Protein AF-A0A1G5STI5-F1 (afdb_monomer)

Solvent-accessible surface area (backbone atoms only — not comparable to full-atom values): 3975 Å² total; per-residue (Å²): 135,86,79,82,79,70,98,62,81,80,86,56,66,67,62,49,53,53,48,53,54,50,53,53,50,29,56,76,69,63,66,68,80,58,67,69,60,53,50,64,54,58,73,22,60,98,46,99,71,49,71,79,79,65,74,76,78,78,112

pLDDT: mean 92.86, std 8.27, range [52.59, 98.12]

Structure (mmCIF, N/CA/C/O backbone):
data_AF-A0A1G5STI5-F1
#
_entry.id   AF-A0A1G5STI5-F1
#
loop_
_atom_site.group_PDB
_atom_site.id
_atom_site.type_symbol
_atom_site.label_atom_id
_atom_site.label_alt_id
_atom_site.label_comp_id
_atom_site.label_asym_id
_atom_site.label_entity_id
_atom_site.label_seq_id
_atom_site.pdbx_PDB_ins_code
_atom_site.Cartn_x
_atom_site.Cartn_y
_atom_site.Cartn_z
_atom_site.occupancy
_atom_site.B_iso_or_equiv
_atom_site.auth_seq_id
_atom_site.auth_comp_id
_atom_site.auth_asym_id
_atom_site.auth_atom_id
_atom_site.pdbx_PDB_model_num
ATOM 1 N N . MET A 1 1 ? 28.321 29.062 2.252 1.00 52.59 1 MET A N 1
ATOM 2 C CA . MET A 1 1 ? 26.881 28.733 2.195 1.00 52.59 1 MET A CA 1
ATOM 3 C C . MET A 1 1 ? 26.692 27.404 2.895 1.00 52.59 1 MET A C 1
ATOM 5 O O . MET A 1 1 ? 27.351 26.454 2.496 1.00 52.59 1 MET A O 1
ATOM 9 N N . ASN A 1 2 ? 25.876 27.349 3.947 1.00 66.69 2 ASN A N 1
ATOM 10 C CA . ASN A 1 2 ? 25.482 26.080 4.557 1.00 66.69 2 ASN A CA 1
ATOM 11 C C . ASN A 1 2 ? 24.220 25.621 3.821 1.00 66.69 2 ASN A C 1
ATOM 13 O O . ASN A 1 2 ? 23.233 26.351 3.816 1.00 66.69 2 ASN A O 1
ATOM 17 N N . VAL A 1 3 ? 24.282 24.494 3.115 1.00 79.12 3 VAL A N 1
ATOM 18 C CA . VAL A 1 3 ? 23.129 23.969 2.373 1.00 79.12 3 VAL A CA 1
ATOM 19 C C . VAL A 1 3 ? 22.213 23.289 3.387 1.00 79.12 3 VAL A C 1
ATOM 21 O O . VAL A 1 3 ? 22.644 22.345 4.050 1.00 79.12 3 VAL A O 1
ATOM 24 N N . GLU A 1 4 ? 20.983 23.779 3.550 1.00 79.56 4 GLU A N 1
ATOM 25 C CA . GLU A 1 4 ? 19.997 23.111 4.405 1.00 79.56 4 GLU A CA 1
ATOM 26 C C . GLU A 1 4 ? 19.738 21.687 3.901 1.00 79.56 4 GLU A C 1
ATOM 28 O O . GLU A 1 4 ? 19.622 21.436 2.698 1.00 79.56 4 GLU A O 1
ATOM 33 N N . ARG A 1 5 ? 19.678 20.735 4.837 1.00 82.69 5 ARG A N 1
ATOM 34 C CA . ARG A 1 5 ? 19.398 19.337 4.515 1.00 82.69 5 ARG A CA 1
ATOM 35 C C . ARG A 1 5 ? 17.909 19.206 4.181 1.00 82.69 5 ARG A C 1
ATOM 37 O O . ARG A 1 5 ? 17.092 19.691 4.964 1.00 82.69 5 ARG A O 1
ATOM 44 N N . PRO A 1 6 ? 17.537 18.555 3.069 1.00 83.38 6 PRO A N 1
ATOM 45 C CA . PRO A 1 6 ? 16.131 18.323 2.775 1.00 83.38 6 PRO A CA 1
ATOM 46 C C . PRO A 1 6 ? 15.505 17.437 3.861 1.00 83.38 6 PRO A C 1
ATOM 48 O O . PRO A 1 6 ? 16.138 16.501 4.347 1.00 83.38 6 PRO A O 1
ATOM 51 N N . ILE A 1 7 ? 14.254 17.736 4.224 1.00 87.31 7 ILE A N 1
ATOM 52 C CA . ILE A 1 7 ? 13.461 16.949 5.187 1.00 87.31 7 ILE A CA 1
ATOM 53 C C . ILE A 1 7 ? 13.042 15.575 4.635 1.00 87.31 7 ILE A C 1
ATOM 55 O O . ILE A 1 7 ? 12.606 14.719 5.398 1.00 87.31 7 ILE A O 1
ATOM 59 N N . TYR A 1 8 ? 13.199 15.365 3.324 1.00 86.50 8 TYR A N 1
ATOM 60 C CA . TYR A 1 8 ? 12.933 14.107 2.632 1.00 86.50 8 TYR A CA 1
ATOM 61 C C . TYR A 1 8 ? 14.168 13.639 1.867 1.00 86.50 8 TYR A C 1
ATOM 63 O O . TYR A 1 8 ? 14.958 14.442 1.358 1.00 86.50 8 TYR A O 1
ATOM 71 N N . GLU A 1 9 ? 14.304 12.324 1.752 1.00 85.88 9 GLU A N 1
ATOM 72 C CA . GLU A 1 9 ? 15.272 11.706 0.855 1.00 85.88 9 GLU A CA 1
ATOM 73 C C . GLU A 1 9 ? 14.875 11.960 -0.603 1.00 85.88 9 GLU A C 1
ATOM 75 O O . GLU A 1 9 ? 13.703 12.165 -0.930 1.00 85.88 9 GLU A O 1
ATOM 80 N N . ARG A 1 10 ? 15.865 11.981 -1.501 1.00 86.94 10 ARG A N 1
ATOM 81 C CA . ARG A 1 10 ? 15.559 12.057 -2.930 1.00 86.94 10 ARG A CA 1
ATOM 82 C C . ARG A 1 10 ? 14.908 10.741 -3.366 1.00 86.94 10 ARG A C 1
ATOM 84 O O . ARG A 1 10 ? 15.408 9.692 -2.960 1.00 86.94 10 ARG A O 1
ATOM 91 N N . PRO A 1 11 ? 13.872 10.786 -4.220 1.00 85.25 11 PRO A N 1
ATOM 92 C CA . PRO A 1 11 ? 13.297 9.584 -4.804 1.00 85.25 11 PRO A CA 1
ATOM 93 C C . PRO A 1 11 ? 14.376 8.723 -5.460 1.00 85.25 11 PRO A C 1
ATOM 95 O O . PRO A 1 11 ? 15.220 9.228 -6.207 1.00 85.25 11 PRO A O 1
ATOM 98 N N . ASN A 1 12 ? 14.349 7.426 -5.172 1.00 93.00 12 ASN A N 1
ATOM 99 C CA . ASN A 1 12 ? 15.173 6.447 -5.864 1.00 93.00 12 ASN A CA 1
ATOM 100 C C . ASN A 1 12 ? 14.338 5.841 -6.994 1.00 93.00 12 ASN A C 1
ATOM 102 O O . ASN A 1 12 ? 13.593 4.885 -6.783 1.00 93.00 12 ASN A O 1
ATOM 106 N N . THR A 1 13 ? 14.478 6.412 -8.188 1.00 94.19 13 THR A N 1
ATOM 107 C CA . THR A 1 13 ? 13.696 6.043 -9.376 1.00 94.19 13 THR A CA 1
ATOM 108 C C . THR A 1 13 ? 13.800 4.562 -9.725 1.00 94.19 13 THR A C 1
ATOM 110 O O . THR A 1 13 ? 12.817 3.960 -10.152 1.00 94.19 13 THR A O 1
ATOM 113 N N . ASP A 1 14 ? 14.965 3.951 -9.511 1.00 95.88 14 ASP A N 1
ATOM 114 C CA . ASP A 1 14 ? 15.182 2.536 -9.821 1.00 95.88 14 ASP A CA 1
ATOM 115 C C . ASP A 1 14 ? 14.451 1.637 -8.817 1.00 95.88 14 ASP A C 1
ATOM 117 O O . ASP A 1 14 ? 13.849 0.627 -9.189 1.00 95.88 14 ASP A O 1
ATOM 121 N N . ALA A 1 15 ? 14.454 2.026 -7.538 1.00 94.88 15 ALA A N 1
ATOM 122 C CA . ALA A 1 15 ? 13.707 1.325 -6.499 1.00 94.88 15 ALA A CA 1
ATOM 123 C C . ALA A 1 15 ? 12.187 1.438 -6.709 1.00 94.88 15 ALA A C 1
ATOM 125 O O . ALA A 1 15 ? 11.474 0.448 -6.525 1.00 94.88 15 ALA A O 1
ATOM 126 N N . GLU A 1 16 ? 11.701 2.607 -7.134 1.00 95.25 16 GLU A N 1
ATOM 127 C CA . GLU A 1 16 ? 10.292 2.832 -7.482 1.00 95.25 16 GLU A CA 1
ATOM 128 C C . GLU A 1 16 ? 9.876 1.984 -8.691 1.00 95.25 16 GLU A C 1
ATOM 130 O O . GLU A 1 16 ? 8.907 1.230 -8.611 1.00 95.25 16 GLU A O 1
ATOM 135 N N . ALA A 1 17 ? 10.658 1.997 -9.775 1.00 97.38 17 ALA A N 1
ATOM 136 C CA . ALA A 1 17 ? 10.382 1.183 -10.958 1.00 97.38 17 ALA A CA 1
ATOM 137 C C . ALA A 1 17 ? 10.361 -0.326 -10.642 1.00 97.38 17 ALA A C 1
ATOM 139 O O . ALA A 1 17 ? 9.513 -1.067 -11.150 1.00 97.38 17 ALA A O 1
ATOM 140 N N . ALA A 1 18 ? 11.260 -0.793 -9.768 1.00 97.31 18 ALA A N 1
ATOM 141 C CA . ALA A 1 18 ? 11.265 -2.175 -9.296 1.00 97.31 18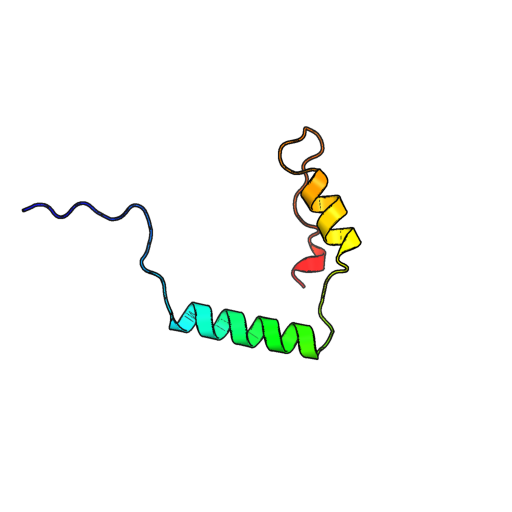 ALA A CA 1
ATOM 142 C C . ALA A 1 18 ? 10.046 -2.502 -8.411 1.00 97.31 18 ALA A C 1
ATOM 144 O O . ALA A 1 18 ? 9.524 -3.618 -8.463 1.00 97.31 18 ALA A O 1
ATOM 145 N N . ALA A 1 19 ? 9.574 -1.560 -7.586 1.00 96.19 19 ALA A N 1
ATOM 146 C CA . ALA A 1 19 ? 8.345 -1.719 -6.806 1.00 96.19 19 ALA A CA 1
ATOM 147 C C . ALA A 1 19 ? 7.115 -1.847 -7.714 1.00 96.19 19 ALA A C 1
ATOM 149 O O . ALA A 1 19 ? 6.351 -2.801 -7.574 1.00 96.19 19 ALA A O 1
ATOM 150 N N . ASP A 1 20 ? 6.996 -0.977 -8.710 1.00 97.75 20 ASP A N 1
ATOM 151 C CA . ASP A 1 20 ? 5.922 -1.013 -9.699 1.00 97.75 20 ASP A CA 1
ATOM 152 C C . ASP A 1 20 ? 5.883 -2.324 -10.494 1.00 97.75 20 ASP A C 1
ATOM 154 O O . ASP A 1 20 ? 4.815 -2.893 -10.737 1.00 97.75 20 ASP A O 1
ATOM 158 N N . ALA A 1 21 ? 7.050 -2.815 -10.926 1.00 98.12 21 ALA A N 1
ATOM 159 C CA . ALA A 1 21 ? 7.149 -4.070 -11.663 1.00 98.12 21 ALA A CA 1
ATOM 160 C C . ALA A 1 21 ? 6.671 -5.264 -10.819 1.00 98.12 21 ALA A C 1
ATOM 162 O O . ALA A 1 21 ? 5.942 -6.119 -11.328 1.00 98.12 21 ALA A O 1
ATOM 163 N N . ARG A 1 22 ? 7.026 -5.294 -9.526 1.00 96.69 22 ARG A N 1
ATOM 164 C CA . ARG A 1 22 ? 6.541 -6.306 -8.572 1.00 96.69 22 ARG A CA 1
ATOM 165 C C . ARG A 1 22 ? 5.025 -6.228 -8.403 1.00 96.69 22 ARG A C 1
ATOM 167 O O . ARG A 1 22 ? 4.355 -7.235 -8.607 1.00 96.69 22 ARG A O 1
ATOM 174 N N . ALA A 1 23 ? 4.483 -5.032 -8.172 1.00 95.81 23 ALA A N 1
ATOM 175 C CA . ALA A 1 23 ? 3.042 -4.832 -8.016 1.00 95.81 23 ALA A CA 1
ATOM 176 C C . ALA A 1 23 ? 2.249 -5.296 -9.251 1.00 95.81 23 ALA A C 1
ATOM 178 O O . ALA A 1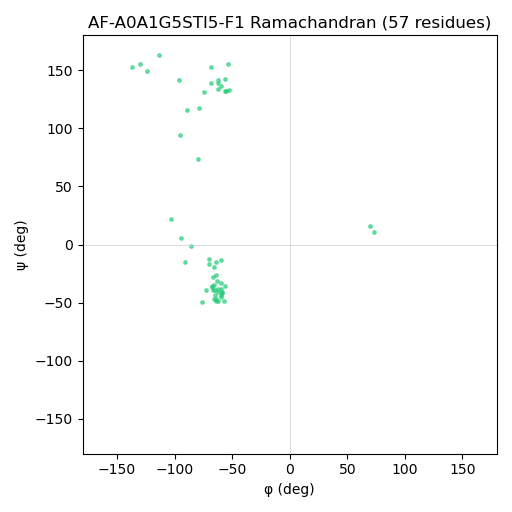 23 ? 1.229 -5.975 -9.130 1.00 95.81 23 ALA A O 1
ATOM 179 N N . ARG A 1 24 ? 2.737 -5.002 -10.464 1.00 98.12 24 ARG A N 1
ATOM 180 C CA . ARG A 1 24 ? 2.120 -5.501 -11.705 1.00 98.12 24 ARG A CA 1
ATOM 181 C C . ARG A 1 24 ? 2.151 -7.030 -11.805 1.00 98.12 24 ARG A C 1
ATOM 183 O O . ARG A 1 24 ? 1.175 -7.620 -12.267 1.00 98.12 24 ARG A O 1
ATOM 190 N N . ALA A 1 25 ? 3.236 -7.670 -11.370 1.00 97.88 25 ALA A N 1
ATOM 191 C CA . ALA A 1 25 ? 3.331 -9.128 -11.337 1.00 97.88 25 ALA A CA 1
ATOM 192 C C . ALA A 1 25 ? 2.372 -9.755 -10.307 1.00 97.88 25 ALA A C 1
ATOM 194 O O . ALA A 1 25 ? 1.793 -10.805 -10.584 1.00 97.88 25 ALA A O 1
ATOM 195 N N . ASP A 1 26 ? 2.165 -9.112 -9.156 1.00 96.06 26 ASP A N 1
ATOM 196 C CA . ASP A 1 26 ? 1.200 -9.550 -8.140 1.00 96.06 26 ASP A CA 1
ATOM 197 C C . ASP A 1 26 ? -0.241 -9.468 -8.651 1.00 96.06 26 ASP A C 1
ATOM 199 O O . ASP A 1 26 ? -0.987 -10.441 -8.531 1.00 96.06 26 ASP A O 1
ATOM 203 N N . ILE A 1 27 ? -0.596 -8.371 -9.331 1.00 96.25 27 ILE A N 1
ATOM 204 C CA . ILE A 1 27 ? -1.895 -8.219 -10.007 1.00 96.25 27 ILE A CA 1
ATOM 205 C C . ILE A 1 27 ? -2.105 -9.342 -11.028 1.00 96.25 27 ILE A C 1
ATOM 207 O O . ILE A 1 27 ? -3.146 -9.997 -11.019 1.00 96.25 27 ILE A O 1
ATOM 211 N N . ALA A 1 28 ? -1.114 -9.602 -11.888 1.00 97.62 28 ALA A N 1
ATOM 212 C CA . ALA A 1 28 ? -1.205 -10.653 -12.902 1.00 97.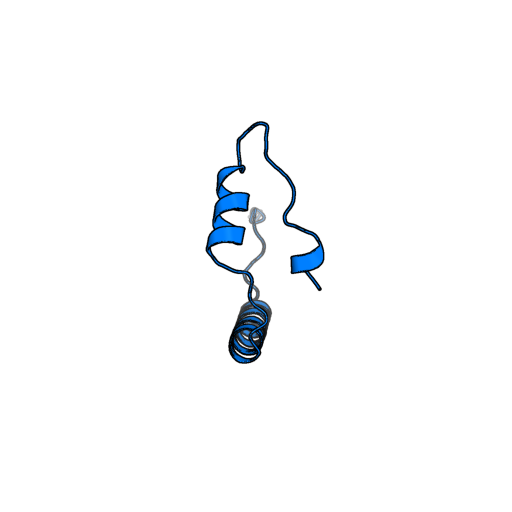62 28 ALA A CA 1
ATOM 213 C C . ALA A 1 28 ? -1.333 -12.062 -12.291 1.00 97.62 28 ALA A C 1
ATOM 215 O O . ALA A 1 28 ? -1.977 -12.932 -12.874 1.00 97.62 28 ALA A O 1
ATOM 216 N N . ALA A 1 29 ? -0.741 -12.284 -11.116 1.00 97.00 29 ALA A N 1
ATOM 217 C CA . ALA A 1 29 ? -0.828 -13.537 -10.374 1.00 97.00 29 ALA A CA 1
ATOM 218 C C . ALA A 1 29 ? -2.069 -13.640 -9.466 1.00 97.00 29 ALA A C 1
ATOM 220 O O . ALA A 1 29 ? -2.230 -14.654 -8.787 1.00 97.00 29 ALA A O 1
ATOM 221 N N . GLY A 1 30 ? -2.921 -12.609 -9.413 1.00 95.88 30 GLY A N 1
ATOM 222 C CA . GLY A 1 30 ? -4.091 -12.564 -8.534 1.00 95.88 30 GLY A CA 1
ATOM 223 C C . GLY A 1 30 ? -3.759 -12.433 -7.043 1.00 95.88 30 GLY A C 1
ATOM 224 O O . GLY A 1 30 ? -4.625 -12.681 -6.208 1.00 95.88 30 GLY A O 1
ATOM 225 N N . ARG A 1 31 ? -2.527 -12.043 -6.688 1.00 95.00 31 ARG A N 1
ATOM 226 C CA . ARG A 1 31 ? -2.127 -11.724 -5.308 1.00 95.00 31 ARG A CA 1
ATOM 227 C C . ARG A 1 31 ? -2.601 -10.314 -4.960 1.00 95.00 31 ARG A C 1
ATOM 229 O O . ARG A 1 31 ? -1.821 -9.368 -4.942 1.00 95.00 31 ARG A O 1
ATOM 236 N N . VAL A 1 32 ? -3.907 -10.174 -4.757 1.00 95.25 32 VAL A N 1
ATOM 237 C CA . VAL A 1 32 ? -4.573 -8.902 -4.456 1.00 95.25 32 VAL A CA 1
ATOM 238 C C . VAL A 1 32 ? -5.486 -9.051 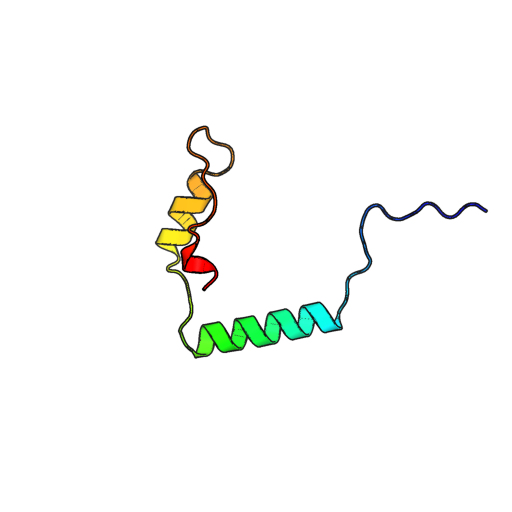-3.243 1.00 95.25 32 VAL A C 1
ATOM 240 O O . VAL A 1 32 ? -5.963 -10.146 -2.950 1.00 95.25 32 VAL A O 1
ATOM 243 N N . ILE A 1 33 ? -5.738 -7.938 -2.558 1.00 95.81 33 ILE A N 1
ATOM 244 C CA . ILE A 1 33 ? -6.739 -7.847 -1.492 1.00 95.81 33 ILE A CA 1
ATOM 245 C C . ILE A 1 33 ? -8.030 -7.289 -2.089 1.00 95.81 33 ILE A C 1
ATOM 247 O O . ILE A 1 33 ? -7.983 -6.400 -2.946 1.00 95.81 33 ILE A O 1
ATOM 251 N N . ASP A 1 34 ? -9.179 -7.805 -1.653 1.00 96.19 34 ASP A N 1
ATOM 252 C CA . ASP A 1 34 ? -10.471 -7.318 -2.127 1.00 96.19 34 ASP A CA 1
ATOM 253 C C . ASP A 1 34 ? -10.679 -5.842 -1.754 1.00 96.19 34 ASP A C 1
ATOM 255 O O . ASP A 1 34 ? -10.359 -5.392 -0.650 1.00 96.19 34 ASP A O 1
ATOM 259 N N . HIS A 1 35 ? -11.243 -5.071 -2.683 1.00 96.50 35 HIS A N 1
ATOM 260 C CA . HIS A 1 35 ? -11.456 -3.642 -2.488 1.00 96.50 35 HIS A CA 1
ATOM 261 C C . HIS A 1 35 ? -12.339 -3.338 -1.269 1.00 96.50 35 HIS A C 1
ATOM 263 O O . HIS A 1 35 ? -12.045 -2.401 -0.526 1.00 96.50 35 HIS A O 1
ATOM 269 N N . ALA A 1 36 ? -13.402 -4.114 -1.036 1.00 97.88 36 ALA A N 1
ATOM 270 C CA . ALA A 1 36 ? -14.297 -3.892 0.095 1.00 97.88 36 ALA A CA 1
ATOM 271 C C . ALA A 1 36 ? -13.582 -4.135 1.431 1.00 97.88 36 ALA A C 1
ATOM 273 O O . ALA A 1 36 ? -13.826 -3.412 2.400 1.00 97.88 36 ALA A O 1
ATOM 274 N N . GLU A 1 37 ? -12.661 -5.100 1.469 1.00 97.38 37 GLU A N 1
ATOM 275 C CA . GLU A 1 37 ? -11.829 -5.379 2.639 1.00 97.38 37 GLU A CA 1
ATOM 276 C C . GLU A 1 37 ? -10.881 -4.208 2.940 1.00 97.38 37 GLU A C 1
ATOM 278 O O . GLU A 1 37 ? -10.839 -3.714 4.071 1.00 97.38 37 GLU A O 1
ATOM 283 N N . VAL A 1 38 ? -1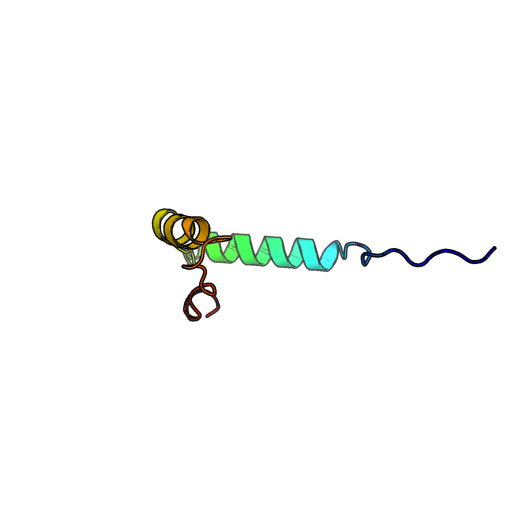0.202 -3.685 1.912 1.00 97.62 38 VAL A N 1
ATOM 284 C CA . VAL A 1 38 ? -9.344 -2.494 2.037 1.00 97.62 38 VAL A CA 1
ATOM 285 C C . VAL A 1 38 ? -10.148 -1.285 2.518 1.00 97.62 38 VAL A C 1
ATOM 287 O O . VAL A 1 38 ? -9.719 -0.584 3.435 1.00 97.62 38 VAL A O 1
ATOM 290 N N . MET A 1 39 ? -11.336 -1.051 1.958 1.00 98.06 39 MET A N 1
ATOM 291 C CA . MET A 1 39 ? -12.190 0.077 2.346 1.00 98.06 39 MET A CA 1
ATOM 292 C C . MET A 1 39 ? -12.693 -0.027 3.787 1.00 98.06 39 MET A C 1
ATOM 294 O O . MET A 1 39 ? -12.727 0.982 4.492 1.00 98.06 39 MET A O 1
ATOM 298 N N . ALA A 1 40 ? -13.044 -1.228 4.250 1.00 97.44 40 ALA A N 1
ATOM 299 C CA . ALA A 1 40 ? -13.468 -1.458 5.630 1.00 97.44 40 ALA A CA 1
ATOM 300 C C . ALA A 1 40 ? -12.337 -1.22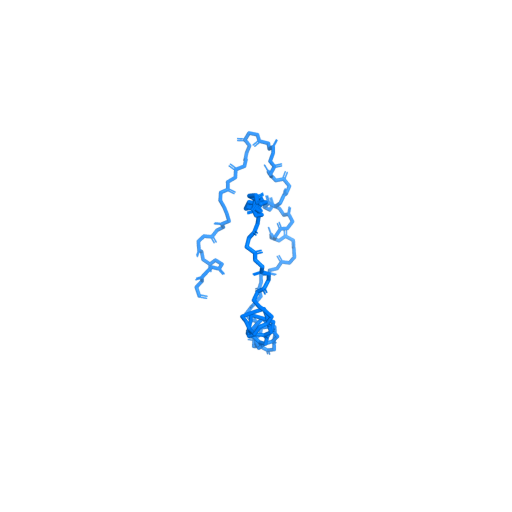8 6.648 1.00 97.44 40 ALA A C 1
ATOM 302 O O . ALA A 1 40 ? -12.591 -0.883 7.806 1.00 97.44 40 ALA A O 1
ATOM 303 N N . TRP A 1 41 ? -11.083 -1.426 6.239 1.00 97.88 41 TRP A N 1
ATOM 304 C CA . TRP A 1 41 ? -9.922 -1.066 7.045 1.00 97.88 41 TRP A CA 1
ATOM 305 C C . TRP A 1 41 ? -9.660 0.446 7.021 1.00 97.88 41 TRP A C 1
ATOM 307 O O . TRP A 1 41 ? -9.569 1.059 8.087 1.00 97.88 41 TRP A O 1
ATOM 317 N N . LEU A 1 42 ? -9.636 1.065 5.835 1.00 97.75 42 LEU A N 1
ATOM 318 C CA . LEU A 1 42 ? -9.420 2.509 5.678 1.00 97.75 42 LEU A CA 1
ATOM 319 C C . LEU A 1 42 ? -10.476 3.348 6.404 1.00 97.75 42 LEU A C 1
ATOM 321 O O . LEU A 1 42 ? -10.155 4.405 6.937 1.00 97.75 42 LEU A O 1
ATOM 325 N N . SER A 1 43 ? -11.723 2.879 6.496 1.00 97.75 43 SER A N 1
ATOM 326 C CA . SER A 1 43 ? -12.782 3.601 7.212 1.00 97.75 43 SER A CA 1
ATOM 327 C C . SER A 1 43 ? -12.532 3.741 8.718 1.00 97.75 43 SER A C 1
ATOM 329 O O . SER A 1 43 ? -13.220 4.516 9.375 1.00 97.75 43 SER A O 1
ATOM 331 N N . LYS A 1 44 ? -11.596 2.969 9.284 1.00 98.00 44 LYS A N 1
ATOM 332 C CA . LYS A 1 44 ? -11.231 3.030 10.707 1.00 98.00 44 LYS A CA 1
ATOM 333 C C . LYS A 1 44 ? -10.089 4.006 10.980 1.00 98.00 44 LYS A C 1
ATOM 335 O O . LYS A 1 44 ? -9.873 4.350 12.140 1.00 98.00 44 LYS A O 1
ATOM 340 N N . TRP A 1 45 ? -9.356 4.440 9.959 1.00 97.38 45 TRP A N 1
ATOM 341 C CA . TRP A 1 45 ? -8.230 5.359 10.121 1.00 97.38 45 TRP A CA 1
ATOM 342 C C . TRP A 1 45 ? -8.676 6.704 10.697 1.00 97.38 45 TRP A C 1
ATOM 344 O O . TRP A 1 45 ? -9.677 7.275 10.263 1.00 97.38 45 TRP A O 1
ATOM 354 N N . GLY A 1 46 ? -7.941 7.210 11.688 1.00 96.88 46 GLY A N 1
ATOM 355 C CA . GLY A 1 46 ? -8.279 8.446 12.392 1.00 96.88 46 GLY A CA 1
ATOM 356 C C . GLY A 1 46 ? -9.474 8.322 13.345 1.00 96.88 46 GLY A C 1
ATOM 357 O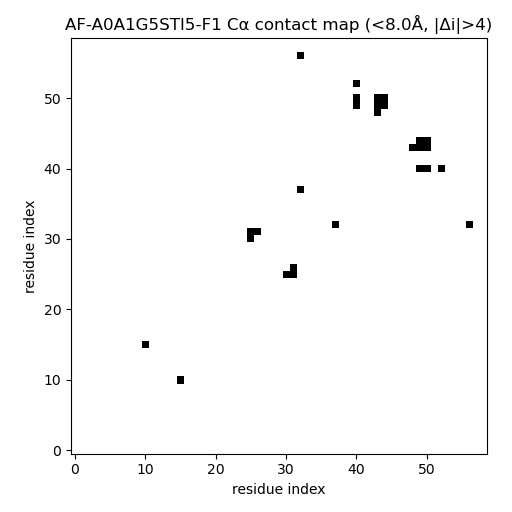 O . GLY A 1 46 ? -9.971 9.338 13.832 1.00 96.88 46 GLY A O 1
ATOM 358 N N . THR A 1 47 ? -9.945 7.101 13.624 1.00 97.62 47 THR A N 1
ATOM 359 C CA . THR A 1 47 ? -11.025 6.820 14.584 1.00 97.62 47 THR A CA 1
ATOM 360 C C . THR A 1 47 ? -10.491 6.035 15.788 1.00 97.62 47 THR A C 1
ATOM 362 O O . THR A 1 47 ? -9.444 5.396 15.687 1.00 97.62 47 THR A O 1
ATOM 365 N N . PRO A 1 48 ? -11.215 5.974 16.922 1.00 98.12 48 PRO A N 1
ATOM 366 C CA . PRO A 1 48 ? -10.840 5.100 18.038 1.00 98.12 48 PRO A CA 1
ATOM 367 C C . PRO A 1 48 ? -10.791 3.602 17.685 1.00 98.12 48 PRO A C 1
ATOM 369 O O . PRO A 1 48 ? -10.293 2.808 18.477 1.00 98.12 48 PRO A O 1
ATOM 372 N N . GLN A 1 49 ? -11.341 3.202 16.534 1.00 96.75 49 GLN A N 1
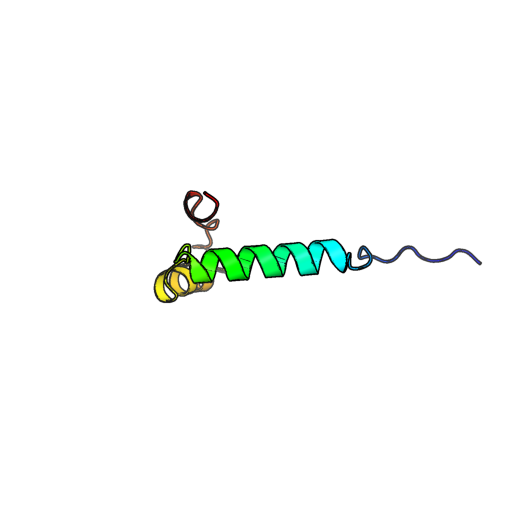ATOM 373 C CA . GLN A 1 49 ? -11.346 1.827 16.038 1.00 96.75 49 GLN A CA 1
ATOM 374 C C . GLN A 1 49 ? -10.178 1.528 15.087 1.00 96.75 49 GLN A C 1
ATOM 376 O O . GLN A 1 49 ? -10.150 0.447 14.494 1.00 96.75 49 GLN A O 1
ATOM 381 N N . GLU A 1 50 ? -9.250 2.469 14.899 1.00 97.69 50 GLU A N 1
ATOM 382 C CA . GLU A 1 50 ? -8.077 2.278 14.053 1.00 97.69 50 GLU A CA 1
ATOM 383 C C . GLU A 1 50 ? -7.268 1.054 14.493 1.00 97.69 50 GLU A C 1
ATOM 385 O O . GLU A 1 50 ? -6.975 0.852 15.672 1.00 97.69 50 GLU A O 1
ATOM 390 N N . VAL A 1 51 ? -6.917 0.221 13.517 1.00 96.50 51 VAL A N 1
ATOM 391 C CA . VAL A 1 51 ? -6.103 -0.977 13.711 1.00 96.50 51 VAL A CA 1
ATOM 392 C C . VAL A 1 51 ? -5.065 -1.075 12.593 1.00 96.50 51 VAL A C 1
ATOM 394 O O . VAL A 1 51 ? -5.315 -0.583 11.484 1.00 96.50 51 VAL A O 1
ATOM 397 N N . PRO A 1 52 ? -3.914 -1.726 12.842 1.00 96.62 52 PRO A N 1
ATOM 398 C CA . PRO A 1 52 ? -2.958 -2.040 11.787 1.00 96.62 52 PRO A CA 1
ATOM 399 C C . PRO A 1 52 ? -3.619 -2.795 10.629 1.00 96.62 52 PRO A C 1
ATOM 401 O O . PRO A 1 52 ? -4.627 -3.481 10.821 1.00 96.62 52 PRO A O 1
ATOM 404 N N . ALA A 1 53 ? -3.031 -2.690 9.436 1.00 96.00 53 ALA A N 1
ATOM 405 C CA . ALA A 1 53 ? -3.401 -3.572 8.334 1.00 96.00 53 ALA A CA 1
ATOM 406 C C . ALA A 1 53 ? -3.229 -5.043 8.768 1.00 96.00 53 ALA A C 1
ATOM 408 O O . ALA A 1 53 ? -2.269 -5.347 9.491 1.00 96.00 53 ALA A O 1
ATOM 409 N N . PRO A 1 54 ? -4.124 -5.952 8.348 1.00 95.25 54 PRO A N 1
ATOM 410 C CA . PRO A 1 54 ? -3.997 -7.366 8.669 1.00 95.25 54 PRO A CA 1
ATOM 411 C C . PRO A 1 54 ? -2.643 -7.941 8.227 1.00 95.25 54 PRO A C 1
ATOM 413 O O . PRO A 1 54 ? -2.181 -7.709 7.109 1.00 95.25 54 PRO A O 1
ATOM 416 N N . LEU A 1 55 ? -1.973 -8.677 9.120 1.00 94.12 55 LEU A N 1
ATOM 417 C CA . LEU A 1 55 ? -0.601 -9.157 8.893 1.00 94.12 55 LEU A CA 1
ATOM 418 C C . LEU A 1 55 ? -0.506 -10.137 7.716 1.00 94.12 55 LEU A C 1
ATOM 420 O O . LEU A 1 55 ? 0.543 -10.277 7.094 1.00 94.12 55 LEU A O 1
ATOM 424 N N . GLU A 1 56 ? -1.597 -10.826 7.406 1.00 92.19 56 GLU A N 1
ATOM 425 C CA . GLU A 1 56 ? -1.720 -11.730 6.275 1.00 92.19 56 GLU A CA 1
ATOM 426 C C . GLU A 1 56 ? -1.635 -11.048 4.910 1.00 92.19 56 GLU A C 1
ATOM 428 O O . GLU A 1 56 ? -1.305 -11.738 3.949 1.00 92.19 56 GLU A O 1
ATOM 433 N N . TRP A 1 57 ? -1.855 -9.731 4.820 1.00 92.81 57 TRP A N 1
ATOM 434 C CA . TRP A 1 57 ? -1.702 -8.981 3.569 1.00 92.81 57 TRP A CA 1
ATOM 435 C C . TRP A 1 57 ? -0.238 -8.837 3.132 1.00 92.81 57 TRP A C 1
ATOM 437 O O . TRP A 1 57 ? 0.026 -8.517 1.978 1.00 92.81 57 TRP A O 1
ATOM 447 N N . PHE A 1 58 ? 0.718 -9.068 4.037 1.00 87.62 58 PHE A N 1
ATOM 448 C CA . PHE A 1 58 ? 2.155 -8.885 3.794 1.00 87.62 58 PHE A CA 1
ATOM 449 C C . PHE A 1 58 ? 2.910 -10.207 3.573 1.00 87.62 58 PHE A C 1
ATOM 451 O O . PHE A 1 58 ? 4.117 -10.271 3.816 1.00 87.62 58 PHE A O 1
ATOM 458 N N . LYS A 1 59 ? 2.200 -11.271 3.187 1.00 77.56 59 LYS A N 1
ATOM 459 C CA . LYS A 1 59 ? 2.755 -12.617 2.976 1.00 77.56 59 LYS A CA 1
ATOM 460 C C . LYS A 1 59 ? 3.172 -12.873 1.534 1.00 77.56 59 LYS A C 1
ATOM 462 O O . LYS A 1 59 ? 2.492 -12.364 0.618 1.00 77.56 59 LYS A O 1
#

Sequence (59 aa):
MNVERPIYERPNTDAEAAADARARADIAAGRVIDHAEVMAWLSKWGTPQEVPAPLEWFK

Foldseek 3Di:
DDDDDDPDDDDPVVVVVVVVVVVVVCVVVVLDDDPVLVVVQVVCPPHPNHDDDPPVNVD

Radius of gyration: 17.34 Å; Cα contacts (8 Å, |Δi|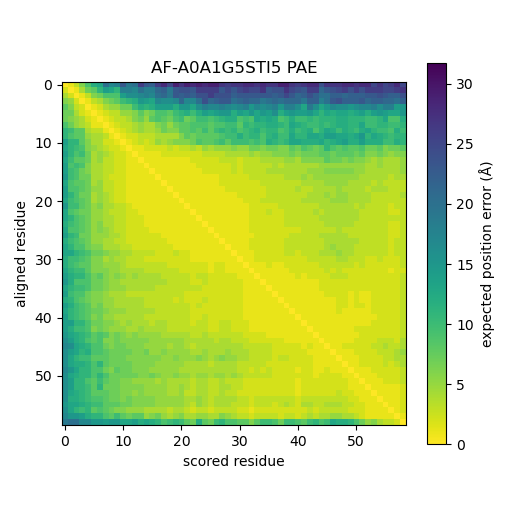>4): 14; chains: 1; bounding box: 41×42×31 Å

Mean predicted aligned error: 5.56 Å

Secondary structure (DSSP, 8-state):
--PPPPSSPPP-HHHHHHHHHHHHHHHHTT----HHHHHHHHTTTTSTT--PPPGGGG-